Protein AF-A0AAV0ASD0-F1 (afdb_monomer)

Radius of gyration: 14.42 Å; Cα contacts (8 Å, |Δi|>4): 72; chains: 1; bounding box: 35×22×39 Å

Organism: Phakopsora pachyrhizi (NCBI:txid170000)

Secondary structure (DSSP, 8-state):
---SS--HHHHHHHHHHHHHHHHH-S-HHHHHHHHHHHHHS----SSHHHHHHHHHHHHHHHHHHTTPPPP-GGGHHIIIII--TTSTT-

Solvent-accessible surface area (backbone atoms only — not comparable to full-atom values): 5292 Å² total; per-residue (Å²): 136,70,48,73,76,52,52,71,68,57,33,51,53,49,50,53,54,60,71,46,42,34,84,69,40,88,52,63,71,60,14,53,51,49,47,52,47,41,71,78,54,62,82,39,53,76,24,28,68,47,32,54,45,43,55,41,52,56,52,32,52,51,22,55,77,70,76,42,79,69,74,68,59,91,44,48,56,32,79,76,73,73,42,54,97,84,50,85,72,113

Nearest PDB structures (foldseek):
  3mbg-assembly1_A  TM=9.909E-01  e=5.908E-09  Homo sapiens
  3tk0-assembly1_A-2  TM=9.951E-01  e=1.207E-08  Homo sapiens
  3u2l-assembly1_A-2  TM=9.944E-01  e=1.281E-08  Homo sapiens
  4ldk-assembly1_A-2  TM=9.900E-01  e=1.532E-08  Homo sapiens
  3w4y-assembly2_B  TM=9.909E-01  e=1.726E-08  Saccharomyces cerevisiae S288C

pLDDT: mean 97.88, std 1.46, range [87.25, 98.81]

Foldseek 3Di:
DWAQADDPVSLVVVQVVQCCCLVVPPPVVVSVVSNVVCVVPPADSRGPLSRLLSVLVVVQVVCVVVVHDRDDSVCSCCVPPNPDPVVPVD

InterPro domains:
  IPR017905 ERV/ALR sulfhydryl oxidase domain [PF04777] (1-81)
  IPR017905 ERV/ALR sulfhydryl oxidase domain [PS51324] (1-80)
  IPR036774 ERV/ALR sulfhydryl oxidase domain superfamily [G3DSA:1.20.120.310] (1-90)
  IPR036774 ERV/ALR sulfhydryl oxidase domain superfamily [SSF69000] (2-89)
  IPR039799 Sulfhydryl oxidase ALR/ERV [PTHR12645] (1-90)

Sequence (90 aa):
YYLKKPTEQQKSSNVDLIGSLPALYPCKICANDLEDQIKESPPRVLTREHLEQWFCEIHNQINRKLGKEEFDCKFVAKRWRDGWDDGSCD

Mean predicted aligned error: 2.19 Å

Structure (mmCIF, N/CA/C/O backbone):
data_AF-A0AAV0ASD0-F1
#
_entry.id   AF-A0AAV0ASD0-F1
#
loop_
_atom_site.group_PDB
_atom_site.id
_atom_site.type_symbol
_atom_site.label_atom_id
_atom_site.label_alt_id
_atom_site.label_comp_id
_atom_site.label_asym_id
_atom_site.label_entity_id
_atom_site.label_seq_id
_atom_site.pdbx_PDB_ins_code
_atom_site.Cartn_x
_atom_site.Cartn_y
_atom_site.Cartn_z
_atom_site.occupancy
_atom_site.B_iso_or_equiv
_atom_site.auth_seq_id
_atom_site.auth_comp_id
_atom_site.auth_asym_id
_atom_site.auth_atom_id
_atom_site.pdbx_PDB_model_num
ATOM 1 N N . TYR A 1 1 ? 4.442 5.798 -7.725 1.00 92.44 1 TYR A N 1
ATOM 2 C CA . TYR A 1 1 ? 5.748 5.354 -8.258 1.00 92.44 1 TYR A CA 1
ATOM 3 C C . TYR A 1 1 ? 6.781 5.236 -7.134 1.00 92.44 1 TYR A C 1
ATOM 5 O O . TYR A 1 1 ? 7.621 6.114 -6.982 1.00 92.44 1 TYR A O 1
ATOM 13 N N . TYR A 1 2 ? 6.715 4.181 -6.314 1.00 96.44 2 TYR A N 1
ATOM 14 C CA . TYR A 1 2 ? 7.726 3.938 -5.270 1.00 96.44 2 TYR A CA 1
ATOM 15 C C . TYR A 1 2 ? 9.056 3.455 -5.884 1.00 96.44 2 TYR A C 1
ATOM 17 O O . TYR A 1 2 ? 9.080 3.053 -7.046 1.00 96.44 2 TYR A O 1
ATOM 25 N N . LEU A 1 3 ? 10.174 3.503 -5.151 1.00 96.62 3 LEU A N 1
ATOM 26 C CA . LEU A 1 3 ? 11.487 3.125 -5.696 1.00 96.62 3 LEU A CA 1
ATOM 27 C C . LEU A 1 3 ? 11.760 1.620 -5.570 1.00 96.62 3 LEU A C 1
ATOM 29 O O . LEU A 1 3 ? 11.399 0.986 -4.584 1.00 96.62 3 LEU A O 1
ATOM 33 N N . LYS A 1 4 ? 12.479 1.047 -6.546 1.00 97.06 4 LYS A N 1
ATOM 34 C CA . LYS A 1 4 ? 12.958 -0.351 -6.483 1.00 97.06 4 LYS A CA 1
ATOM 35 C C . LYS A 1 4 ? 13.922 -0.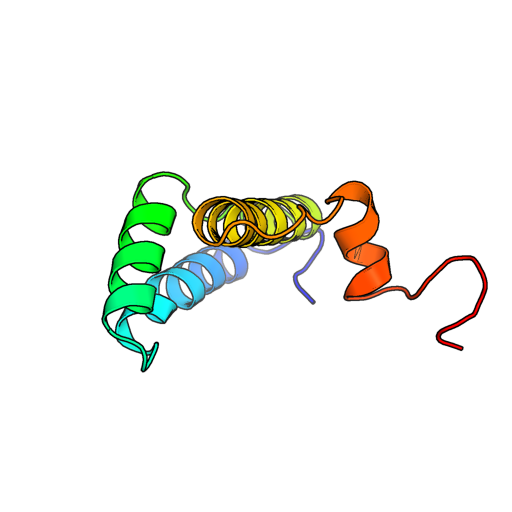590 -5.314 1.00 97.06 4 LYS A C 1
ATOM 37 O O . LYS A 1 4 ? 13.954 -1.679 -4.757 1.00 97.06 4 LYS A O 1
ATOM 42 N N . LYS A 1 5 ? 14.723 0.425 -4.971 1.00 98.00 5 LYS A N 1
ATOM 43 C CA . LYS A 1 5 ? 15.708 0.411 -3.880 1.00 98.00 5 LYS A CA 1
ATOM 44 C C . LYS A 1 5 ? 15.527 1.673 -3.025 1.00 98.00 5 LYS A C 1
ATOM 46 O O . LYS A 1 5 ? 16.232 2.653 -3.258 1.00 98.00 5 LYS A O 1
ATOM 51 N N . PRO A 1 6 ? 14.534 1.700 -2.125 1.00 98.00 6 PRO A N 1
ATOM 52 C CA . PRO A 1 6 ? 14.274 2.866 -1.293 1.00 98.00 6 PRO A CA 1
ATOM 53 C C . PRO A 1 6 ? 15.319 3.007 -0.180 1.00 98.00 6 PRO A C 1
ATOM 55 O O . PRO A 1 6 ? 15.837 2.012 0.331 1.00 98.00 6 PRO A O 1
ATOM 58 N N . THR A 1 7 ? 15.602 4.244 0.222 1.00 98.50 7 THR A N 1
ATOM 59 C CA . THR A 1 7 ? 16.388 4.541 1.429 1.00 98.50 7 THR A CA 1
ATOM 60 C C . THR A 1 7 ? 15.572 4.253 2.690 1.00 98.50 7 THR A C 1
ATOM 62 O O . THR A 1 7 ? 14.343 4.216 2.642 1.00 98.50 7 THR A O 1
ATOM 65 N N . GLU A 1 8 ? 16.227 4.108 3.845 1.00 98.44 8 GLU A N 1
ATOM 66 C CA . GLU A 1 8 ? 15.519 3.925 5.126 1.00 98.44 8 GLU A CA 1
ATOM 67 C C . GLU A 1 8 ? 14.542 5.071 5.423 1.00 98.44 8 GLU A C 1
ATOM 69 O O . GLU A 1 8 ? 13.420 4.830 5.865 1.00 98.44 8 GLU A O 1
ATOM 74 N N . GLN A 1 9 ? 14.907 6.310 5.078 1.00 98.50 9 GLN A N 1
ATOM 75 C CA . GLN A 1 9 ? 14.003 7.452 5.213 1.00 98.50 9 GLN A CA 1
ATOM 76 C C . GLN A 1 9 ? 12.755 7.294 4.335 1.00 98.50 9 GLN A C 1
ATOM 78 O O . GLN A 1 9 ? 11.644 7.509 4.804 1.00 98.50 9 GLN A O 1
ATOM 83 N N . GLN A 1 10 ? 12.906 6.862 3.080 1.00 98.44 10 GLN A N 1
ATOM 84 C CA . GLN A 1 10 ? 11.765 6.636 2.187 1.00 98.44 10 GLN A CA 1
ATOM 85 C C . GLN A 1 10 ? 10.872 5.485 2.654 1.00 98.44 10 GLN A C 1
ATOM 87 O O . GLN A 1 10 ? 9.661 5.541 2.441 1.00 98.44 10 GLN A O 1
ATOM 92 N N . LYS A 1 11 ? 11.445 4.443 3.267 1.00 98.75 11 LYS A N 1
ATOM 93 C CA . LYS A 1 11 ? 10.682 3.359 3.898 1.00 98.75 11 LYS A CA 1
ATOM 94 C C . LYS A 1 11 ? 9.854 3.903 5.057 1.00 98.75 11 LYS A C 1
ATOM 96 O O . LYS A 1 11 ? 8.636 3.763 5.020 1.00 98.75 11 LYS A O 1
ATOM 101 N N . SER A 1 12 ? 10.495 4.595 6.004 1.00 98.56 12 SER A N 1
ATOM 102 C CA . SER A 1 12 ? 9.820 5.207 7.159 1.00 98.56 12 SER A CA 1
ATOM 103 C C . SER A 1 12 ? 8.694 6.136 6.717 1.00 98.56 12 SER A C 1
ATOM 105 O O . SER A 1 12 ? 7.553 5.947 7.114 1.00 98.56 12 SER A O 1
ATOM 107 N N . SER A 1 13 ? 8.973 7.067 5.800 1.00 98.56 13 SER A N 1
ATOM 108 C CA . SER A 1 13 ? 7.962 8.015 5.330 1.00 98.56 13 SER A CA 1
ATOM 109 C C . SER A 1 13 ? 6.782 7.345 4.623 1.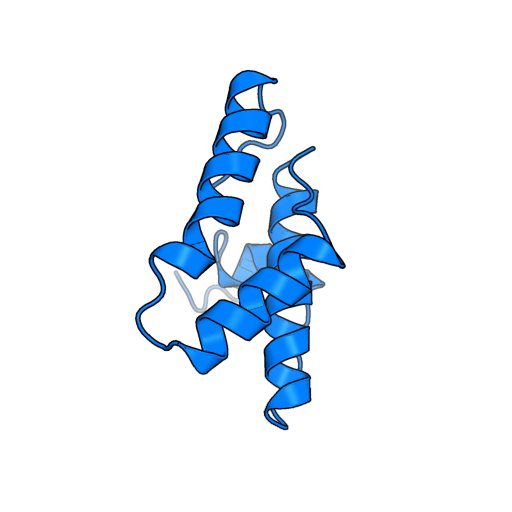00 98.56 13 SER A C 1
ATOM 111 O O . SER A 1 13 ? 5.679 7.876 4.670 1.00 98.56 13 SER A O 1
ATOM 113 N N . ASN A 1 14 ? 6.976 6.194 3.964 1.00 98.31 14 ASN A N 1
ATOM 114 C CA . ASN A 1 14 ? 5.854 5.459 3.367 1.00 98.31 14 ASN A CA 1
ATOM 115 C C . ASN A 1 14 ? 5.015 4.740 4.423 1.00 98.31 14 ASN A C 1
ATOM 117 O O . ASN A 1 14 ? 3.795 4.718 4.290 1.00 98.31 14 ASN A O 1
ATOM 121 N N . VAL A 1 15 ? 5.640 4.195 5.470 1.00 98.50 15 VAL A N 1
ATOM 122 C CA . VAL A 1 15 ? 4.908 3.638 6.616 1.00 98.50 15 VAL A CA 1
ATOM 123 C C . VAL A 1 15 ? 4.066 4.729 7.277 1.00 98.50 15 VAL A C 1
ATOM 125 O O . VAL A 1 15 ? 2.868 4.529 7.460 1.00 98.50 15 VAL A O 1
ATOM 128 N N . ASP A 1 16 ? 4.652 5.901 7.535 1.00 98.50 16 ASP A N 1
ATOM 129 C CA . ASP A 1 16 ? 3.960 7.033 8.165 1.00 98.50 16 ASP A CA 1
ATOM 130 C C . ASP A 1 16 ? 2.808 7.556 7.298 1.00 98.50 16 ASP A C 1
ATOM 132 O O . ASP A 1 16 ? 1.698 7.778 7.786 1.00 98.50 16 ASP A O 1
ATOM 136 N N . LEU A 1 17 ? 3.048 7.714 5.991 1.00 98.31 17 LEU A N 1
ATOM 137 C CA . LEU A 1 17 ? 2.030 8.148 5.038 1.00 98.31 17 LEU A CA 1
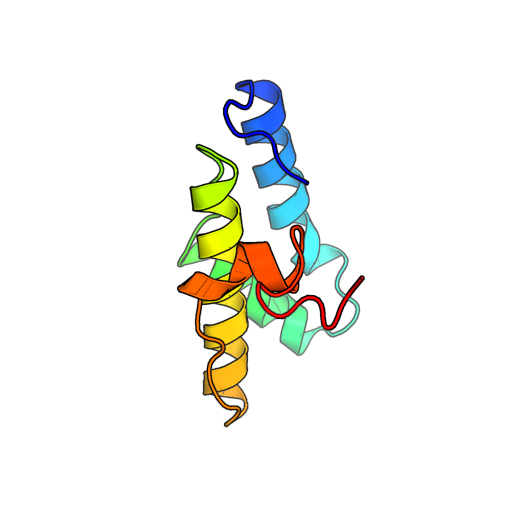ATOM 138 C C . LEU A 1 17 ? 0.838 7.186 5.022 1.00 98.31 17 LEU A C 1
ATOM 140 O O . LEU A 1 17 ? -0.300 7.631 5.140 1.00 98.31 17 LEU A O 1
ATOM 144 N N . ILE A 1 18 ? 1.095 5.882 4.887 1.00 98.44 18 ILE A N 1
ATOM 145 C CA . ILE A 1 18 ? 0.047 4.855 4.814 1.00 98.44 18 ILE A CA 1
ATOM 146 C C . ILE A 1 18 ? -0.694 4.749 6.148 1.00 98.44 18 ILE A C 1
ATOM 148 O O . ILE A 1 18 ? -1.923 4.734 6.160 1.00 98.44 18 ILE A O 1
ATOM 152 N N . GLY A 1 19 ? 0.035 4.744 7.267 1.00 98.31 19 GLY A N 1
ATOM 153 C CA . GLY A 1 19 ? -0.538 4.709 8.612 1.00 98.31 19 GLY A CA 1
ATOM 154 C C . GLY A 1 19 ? -1.388 5.937 8.950 1.00 98.31 19 GLY A C 1
ATOM 155 O O . GLY A 1 19 ? -2.288 5.846 9.777 1.00 98.31 19 GLY A O 1
ATOM 156 N N . SER A 1 20 ? -1.161 7.067 8.275 1.00 98.56 20 SER A N 1
ATOM 157 C CA . SER A 1 20 ? -1.965 8.284 8.440 1.00 98.56 20 SER A CA 1
ATOM 158 C C . SER A 1 20 ? -3.266 8.273 7.628 1.00 98.56 20 SER A C 1
ATOM 160 O O . SER A 1 20 ? -4.158 9.077 7.903 1.00 98.56 20 SER A O 1
ATOM 162 N N . LEU A 1 21 ? -3.407 7.385 6.634 1.00 98.12 21 LEU A N 1
ATOM 163 C CA . LEU A 1 21 ? -4.574 7.372 5.745 1.00 98.12 21 LEU A CA 1
ATOM 164 C C . LEU A 1 21 ? -5.907 7.181 6.485 1.00 98.12 21 LEU A C 1
ATOM 166 O O . LEU A 1 21 ? -6.818 7.955 6.190 1.00 98.12 21 LEU A O 1
ATOM 170 N N . PRO A 1 22 ? -6.057 6.247 7.450 1.00 98.25 22 PRO A N 1
ATOM 171 C CA . PRO A 1 22 ? -7.311 6.091 8.189 1.00 98.25 22 PRO A CA 1
ATOM 172 C C . PRO A 1 22 ? -7.795 7.385 8.851 1.00 98.25 22 PRO A C 1
ATOM 174 O O . PRO A 1 22 ? -8.972 7.719 8.761 1.00 98.25 22 PRO A O 1
ATOM 177 N N . ALA A 1 23 ? -6.888 8.169 9.442 1.00 98.06 23 ALA A N 1
ATOM 178 C CA . ALA A 1 23 ? -7.237 9.421 10.114 1.00 98.06 23 ALA A CA 1
ATOM 179 C C . ALA A 1 23 ? -7.757 10.507 9.152 1.00 98.06 23 ALA A C 1
ATOM 181 O O . ALA A 1 23 ? -8.459 11.425 9.573 1.00 98.06 23 ALA A O 1
ATOM 182 N N . LEU A 1 24 ? -7.405 10.411 7.867 1.00 97.88 24 LEU A N 1
ATOM 183 C CA . LEU A 1 24 ? -7.759 11.382 6.830 1.00 97.88 24 LEU A CA 1
ATOM 184 C C . LEU A 1 24 ? -8.879 10.884 5.906 1.00 97.88 24 LEU A C 1
ATOM 186 O O . LEU A 1 24 ? -9.371 11.646 5.072 1.00 97.88 24 LEU A O 1
ATOM 190 N N . TYR A 1 25 ? -9.281 9.617 6.024 1.00 97.56 25 TYR A N 1
ATOM 191 C CA . TYR A 1 25 ? -10.250 9.021 5.120 1.00 97.56 25 TYR A CA 1
ATOM 192 C C . TYR A 1 25 ? -11.686 9.403 5.531 1.00 97.56 25 TYR A C 1
ATOM 194 O O . TYR A 1 25 ? -12.136 9.041 6.618 1.00 97.56 25 TYR A O 1
ATOM 202 N N . PRO A 1 26 ? -12.452 10.119 4.683 1.00 98.06 26 PRO A N 1
ATOM 203 C CA . PRO A 1 26 ? -13.710 10.755 5.097 1.00 98.06 26 PRO A CA 1
ATOM 204 C C . PRO A 1 26 ? -14.843 9.761 5.403 1.00 98.06 26 PRO A C 1
ATOM 206 O O . PRO A 1 26 ? -15.792 10.091 6.114 1.00 98.06 26 PRO A O 1
ATOM 209 N N . CYS A 1 27 ? -14.765 8.534 4.882 1.00 98.38 27 CYS A N 1
ATOM 210 C CA . CYS A 1 27 ? -15.707 7.469 5.210 1.00 98.38 27 CYS A CA 1
ATOM 211 C C . CYS A 1 27 ? -15.301 6.798 6.530 1.00 98.38 27 CYS A C 1
ATOM 213 O O . CYS A 1 27 ? -14.418 5.946 6.529 1.00 98.38 27 CYS A O 1
ATOM 215 N N . LYS A 1 28 ? -15.985 7.109 7.639 1.00 98.00 28 LYS A N 1
ATOM 216 C CA . LYS A 1 28 ? -15.646 6.579 8.976 1.00 98.00 28 LYS A 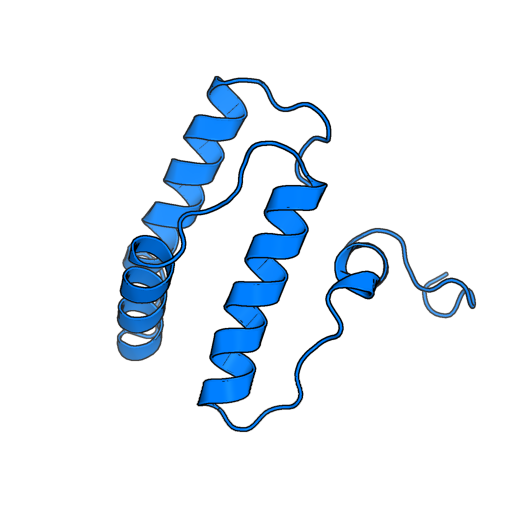CA 1
ATOM 217 C C . LYS A 1 28 ? -15.590 5.047 9.051 1.00 98.00 28 LYS A C 1
ATOM 219 O O . LYS A 1 28 ? -14.653 4.499 9.615 1.00 98.00 28 LYS A O 1
ATOM 224 N N . ILE A 1 29 ? -16.579 4.349 8.488 1.00 98.00 29 ILE A N 1
ATOM 225 C CA . ILE A 1 29 ? -16.594 2.875 8.509 1.00 98.00 29 ILE A CA 1
ATOM 226 C C . ILE A 1 29 ? -15.438 2.291 7.689 1.00 98.00 29 ILE A C 1
ATOM 228 O O . ILE A 1 29 ? -14.778 1.361 8.135 1.00 98.00 29 ILE A O 1
ATOM 232 N N . CYS A 1 30 ? -15.152 2.883 6.530 1.00 98.25 30 CYS A N 1
ATOM 233 C CA . CYS A 1 30 ? -14.049 2.468 5.675 1.00 98.25 30 CYS A CA 1
ATOM 234 C C . CYS A 1 30 ? -12.684 2.772 6.318 1.00 98.25 30 CYS A C 1
ATOM 236 O O . CYS A 1 30 ? -11.753 1.990 6.183 1.00 98.25 30 CYS A O 1
ATOM 238 N N . ALA A 1 31 ? -12.570 3.909 7.009 1.00 98.50 31 ALA A N 1
ATOM 239 C CA . ALA A 1 31 ? -11.371 4.339 7.717 1.00 98.50 31 ALA A CA 1
ATOM 240 C C . ALA A 1 31 ? -11.014 3.373 8.847 1.00 98.50 31 ALA A C 1
ATOM 242 O O . ALA A 1 31 ? -9.883 2.908 8.909 1.00 98.50 31 ALA A O 1
ATOM 243 N N . ASN A 1 32 ? -11.995 3.031 9.689 1.00 98.38 32 ASN A N 1
ATOM 244 C CA . ASN A 1 32 ? -11.809 2.064 10.769 1.00 98.38 32 ASN A CA 1
ATOM 245 C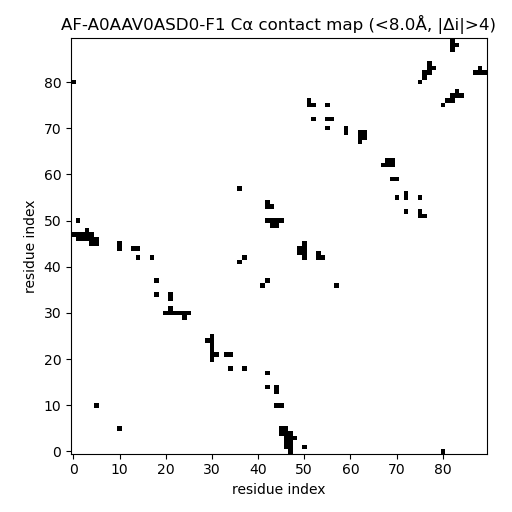 C . ASN A 1 32 ? -11.376 0.697 10.217 1.00 98.38 32 ASN A C 1
ATOM 247 O O . ASN A 1 32 ? -10.433 0.101 10.723 1.00 98.38 32 ASN A O 1
ATOM 251 N N . ASP A 1 33 ? -12.022 0.231 9.141 1.00 98.31 33 ASP A N 1
ATOM 252 C CA . ASP A 1 33 ? -11.655 -1.034 8.498 1.00 98.31 33 ASP A CA 1
ATOM 253 C C . ASP A 1 33 ? -10.224 -1.003 7.934 1.00 98.31 33 ASP A C 1
ATOM 255 O O . ASP A 1 33 ? -9.471 -1.959 8.109 1.00 98.31 33 ASP A O 1
ATOM 259 N N . LEU A 1 34 ? -9.818 0.107 7.306 1.00 98.25 34 LEU A N 1
ATOM 260 C CA . LEU A 1 34 ? -8.449 0.296 6.824 1.00 98.25 34 LEU A CA 1
ATOM 261 C C . LEU A 1 34 ? -7.436 0.319 7.978 1.00 98.25 34 LEU A C 1
ATOM 263 O O . LEU A 1 34 ? -6.354 -0.247 7.845 1.00 98.25 34 LEU A O 1
ATOM 267 N N . GLU A 1 35 ? -7.772 0.956 9.101 1.00 98.31 35 GLU A N 1
ATOM 268 C CA . GLU A 1 35 ? -6.921 0.983 10.293 1.00 98.31 35 GLU A CA 1
ATOM 269 C C . GLU A 1 35 ? -6.664 -0.431 10.829 1.00 98.31 35 GLU A C 1
ATOM 271 O O . GLU A 1 35 ? -5.517 -0.790 11.105 1.00 98.31 35 GLU A O 1
ATOM 276 N N . ASP A 1 36 ? -7.712 -1.248 10.926 1.00 98.19 36 ASP A N 1
ATOM 277 C CA . ASP A 1 36 ? -7.610 -2.633 11.386 1.00 98.19 36 ASP A CA 1
ATOM 278 C C . ASP A 1 36 ? -6.814 -3.499 10.400 1.00 98.19 36 ASP A C 1
ATOM 280 O O . ASP A 1 36 ? -5.919 -4.241 10.811 1.00 98.19 36 ASP A O 1
ATOM 284 N N . GLN A 1 37 ? -7.045 -3.338 9.092 1.00 97.75 37 GLN A N 1
ATOM 285 C CA . GLN A 1 37 ? -6.276 -4.045 8.064 1.00 97.75 37 GLN A CA 1
ATOM 286 C C . GLN A 1 37 ? -4.784 -3.687 8.080 1.00 97.75 37 GLN A C 1
ATOM 288 O O . GLN A 1 37 ? -3.946 -4.571 7.918 1.00 97.75 37 GLN A O 1
ATOM 293 N N . ILE A 1 38 ? -4.429 -2.414 8.296 1.00 98.12 38 ILE A N 1
ATOM 294 C CA . ILE A 1 38 ? -3.024 -1.982 8.401 1.00 98.12 38 ILE A CA 1
ATOM 295 C C . ILE A 1 38 ? -2.352 -2.592 9.639 1.00 98.12 38 ILE A C 1
ATOM 297 O O . ILE A 1 38 ? -1.173 -2.943 9.580 1.00 98.12 38 ILE A O 1
ATOM 301 N N . LYS A 1 39 ? -3.079 -2.740 10.755 1.00 97.56 39 LYS A N 1
ATOM 302 C CA . LYS A 1 39 ? -2.561 -3.398 11.968 1.00 97.56 39 LYS A CA 1
ATOM 303 C C . LYS A 1 39 ? -2.324 -4.892 11.747 1.00 97.56 39 LYS A C 1
ATOM 305 O O . LYS A 1 39 ? -1.302 -5.410 12.189 1.00 97.56 39 LYS A O 1
ATOM 310 N N . GLU A 1 40 ? -3.250 -5.574 11.076 1.00 97.69 40 GLU A N 1
ATOM 311 C CA . GLU A 1 40 ? -3.151 -7.010 10.785 1.00 97.69 40 GLU A CA 1
ATOM 312 C C . GLU A 1 40 ? -2.091 -7.313 9.714 1.00 97.69 40 GLU A C 1
ATOM 314 O O . GLU A 1 40 ? -1.319 -8.265 9.837 1.00 97.69 40 GLU A O 1
ATOM 319 N N . SER A 1 41 ? -2.020 -6.480 8.675 1.00 97.50 41 SER A N 1
ATOM 320 C CA . SER A 1 41 ? -1.080 -6.602 7.564 1.00 97.50 41 SER A CA 1
ATOM 321 C C . SER A 1 41 ? -0.347 -5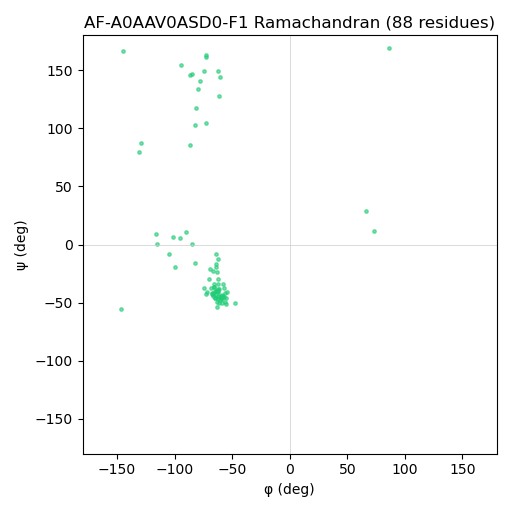.276 7.331 1.00 97.50 41 SER A C 1
ATOM 323 O O . SER A 1 41 ? -0.771 -4.468 6.501 1.00 97.50 41 SER A O 1
ATOM 325 N N . PRO A 1 42 ? 0.776 -5.032 8.030 1.00 98.06 42 PRO A N 1
ATOM 326 C CA . PRO A 1 42 ? 1.544 -3.801 7.870 1.00 98.06 42 PRO A CA 1
ATOM 327 C C . PRO A 1 42 ? 2.112 -3.613 6.450 1.00 98.06 42 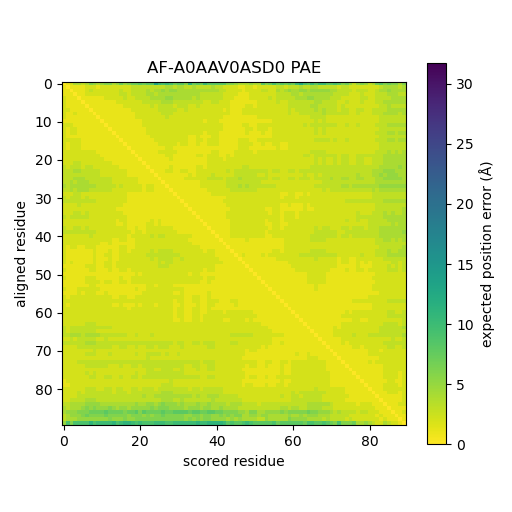PRO A C 1
ATOM 329 O O . PRO A 1 42 ? 2.468 -4.597 5.789 1.00 98.06 42 PRO A O 1
ATOM 332 N N . PRO A 1 43 ? 2.272 -2.360 5.976 1.00 98.31 43 PRO A N 1
ATOM 333 C CA . PRO A 1 43 ? 2.755 -2.075 4.629 1.00 98.31 43 PRO A CA 1
ATOM 334 C C . PRO A 1 43 ? 4.168 -2.603 4.371 1.00 98.31 43 PRO A C 1
ATOM 336 O O . PRO A 1 43 ? 5.125 -2.303 5.089 1.00 98.31 43 PRO A O 1
ATOM 339 N N . ARG A 1 44 ? 4.323 -3.358 3.276 1.00 98.56 44 ARG A N 1
ATOM 340 C CA . ARG A 1 44 ? 5.606 -3.958 2.872 1.00 98.56 44 ARG A CA 1
ATOM 341 C C . ARG A 1 44 ? 6.441 -2.990 2.032 1.00 98.56 44 ARG A C 1
ATOM 343 O O . ARG A 1 44 ? 6.429 -3.034 0.808 1.00 98.56 44 ARG A O 1
ATOM 350 N N . VAL A 1 45 ? 7.214 -2.133 2.694 1.00 98.44 45 VAL A N 1
ATOM 351 C CA . VAL A 1 45 ? 7.968 -1.031 2.056 1.00 98.44 45 VAL A CA 1
ATOM 352 C C . VAL A 1 45 ? 9.393 -1.387 1.601 1.00 98.44 45 VAL A C 1
ATOM 354 O O . VAL A 1 45 ? 10.168 -0.505 1.252 1.00 98.44 45 VAL A O 1
ATOM 357 N N . LEU A 1 46 ? 9.796 -2.663 1.593 1.00 98.06 46 LEU A N 1
ATOM 358 C CA . LEU A 1 46 ? 11.188 -3.032 1.277 1.00 98.06 46 LEU A CA 1
ATOM 359 C C . LEU A 1 46 ? 11.608 -2.656 -0.150 1.00 98.06 46 LEU A C 1
ATOM 361 O O . LEU A 1 46 ? 12.730 -2.199 -0.362 1.00 98.06 46 LEU A O 1
ATOM 365 N N . THR A 1 47 ? 10.711 -2.849 -1.115 1.00 98.44 47 THR A N 1
ATOM 366 C CA . THR A 1 47 ? 10.889 -2.449 -2.513 1.00 98.44 47 THR A CA 1
ATOM 367 C C . THR A 1 47 ? 9.547 -2.012 -3.088 1.00 98.44 47 THR A C 1
ATOM 369 O O . THR A 1 47 ? 8.489 -2.296 -2.522 1.00 98.44 47 THR A O 1
ATOM 372 N N . ARG A 1 48 ? 9.583 -1.368 -4.254 1.00 98.12 48 ARG A N 1
ATOM 373 C CA . ARG A 1 48 ? 8.400 -1.093 -5.074 1.00 98.12 48 ARG A CA 1
ATOM 374 C C . ARG A 1 48 ? 7.498 -2.307 -5.254 1.00 98.12 48 ARG A C 1
ATOM 376 O O . ARG A 1 48 ? 6.309 -2.196 -5.004 1.00 98.12 48 ARG A O 1
ATOM 383 N N . GLU A 1 49 ? 8.054 -3.442 -5.656 1.00 98.31 49 GLU A N 1
ATOM 384 C CA . GLU A 1 49 ? 7.282 -4.645 -5.965 1.00 98.31 49 GLU A CA 1
ATOM 385 C C . GLU A 1 49 ? 6.563 -5.187 -4.717 1.00 98.31 49 GLU A C 1
ATOM 387 O O . GLU A 1 49 ? 5.389 -5.539 -4.795 1.00 98.31 49 GLU A O 1
ATOM 392 N N . HIS A 1 50 ? 7.217 -5.175 -3.549 1.00 98.44 50 HIS A N 1
ATOM 393 C CA . HIS A 1 50 ? 6.581 -5.573 -2.287 1.00 98.44 50 HIS A CA 1
ATOM 394 C C . HIS A 1 50 ? 5.419 -4.649 -1.903 1.00 98.44 50 HIS A C 1
ATOM 396 O O . HIS A 1 50 ? 4.377 -5.126 -1.443 1.00 98.44 50 HIS A O 1
ATOM 402 N N . LEU A 1 51 ? 5.591 -3.341 -2.112 1.00 98.62 51 LEU A N 1
ATOM 403 C CA . LEU A 1 51 ? 4.579 -2.350 -1.768 1.00 98.62 51 LEU A CA 1
ATOM 404 C C . LEU A 1 51 ? 3.392 -2.398 -2.738 1.00 98.62 51 LEU A C 1
ATOM 406 O O . LEU A 1 51 ? 2.245 -2.367 -2.302 1.00 98.62 51 LEU A O 1
ATOM 410 N N . GLU A 1 52 ? 3.657 -2.528 -4.041 1.00 98.62 52 GLU A N 1
ATOM 411 C CA . GLU A 1 52 ? 2.633 -2.709 -5.080 1.00 98.62 52 GLU A CA 1
ATOM 412 C C . GLU A 1 52 ? 1.786 -3.962 -4.803 1.00 98.62 52 GLU A C 1
ATOM 414 O O . GLU A 1 52 ? 0.558 -3.896 -4.861 1.00 98.62 52 GLU A O 1
ATOM 419 N N . GLN A 1 53 ? 2.420 -5.080 -4.428 1.00 98.62 53 GLN A N 1
ATOM 420 C CA . GLN A 1 53 ? 1.702 -6.303 -4.056 1.00 98.62 53 GLN A CA 1
ATOM 421 C 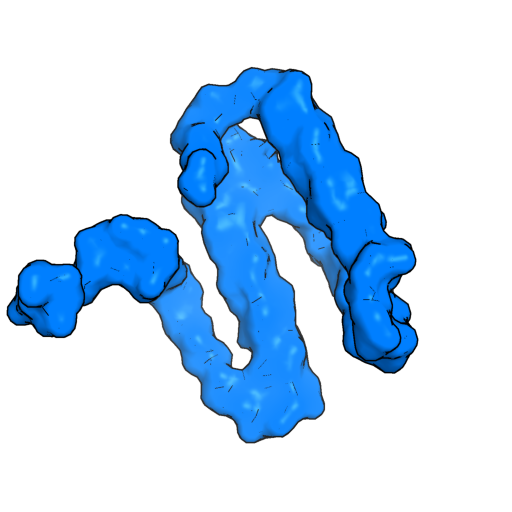C . GLN A 1 53 ? 0.861 -6.124 -2.791 1.00 98.62 53 GLN A C 1
ATOM 423 O O . GLN A 1 53 ? -0.308 -6.491 -2.781 1.00 98.62 53 GLN A O 1
ATOM 428 N N . TRP A 1 54 ? 1.418 -5.514 -1.739 1.00 98.69 54 TRP A N 1
ATOM 429 C CA . TRP A 1 54 ? 0.668 -5.244 -0.506 1.00 98.69 54 TRP A CA 1
ATOM 430 C C . TRP A 1 54 ? -0.590 -4.398 -0.758 1.00 98.69 54 TRP A C 1
ATOM 432 O O . TRP A 1 54 ? -1.674 -4.753 -0.300 1.00 98.69 54 TRP A O 1
ATOM 442 N N . PHE A 1 55 ? -0.479 -3.328 -1.551 1.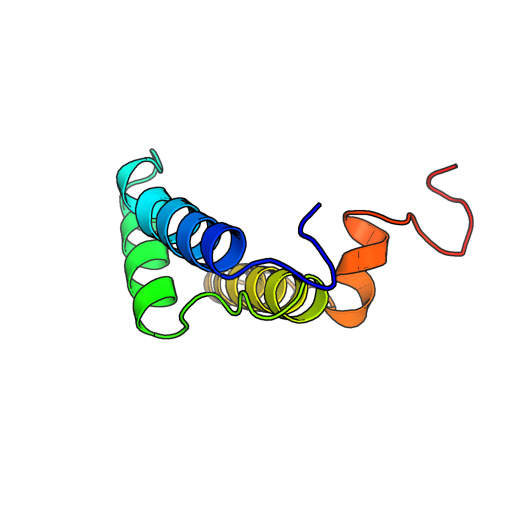00 98.62 55 PHE A N 1
ATOM 443 C CA . PHE A 1 55 ? -1.642 -2.516 -1.918 1.00 98.62 55 PHE A CA 1
ATOM 444 C C . PHE A 1 55 ? -2.683 -3.304 -2.716 1.00 98.62 55 PHE A C 1
ATOM 446 O O . PHE A 1 55 ? -3.880 -3.092 -2.531 1.00 98.62 55 PHE A O 1
ATOM 453 N N . CYS A 1 56 ? -2.253 -4.193 -3.612 1.00 98.81 56 CYS A N 1
ATOM 454 C CA . CYS A 1 56 ? -3.179 -5.040 -4.355 1.00 98.81 56 CYS A CA 1
ATOM 455 C C . CYS A 1 56 ? -3.934 -6.007 -3.431 1.00 98.81 56 CYS A C 1
ATOM 457 O O . CYS A 1 56 ? -5.156 -6.115 -3.511 1.00 98.81 56 CYS A O 1
ATOM 459 N N . GLU A 1 57 ? -3.222 -6.663 -2.514 1.00 98.56 57 GLU A N 1
ATOM 460 C CA . GLU A 1 57 ? -3.799 -7.611 -1.559 1.00 98.56 57 GLU A CA 1
ATOM 461 C C . GLU A 1 57 ? -4.820 -6.940 -0.627 1.00 98.56 57 GLU A C 1
ATOM 463 O O . GLU A 1 57 ? -5.927 -7.458 -0.479 1.00 98.56 57 GLU A O 1
ATOM 468 N N . ILE A 1 58 ? -4.495 -5.773 -0.057 1.00 98.31 58 ILE A N 1
ATOM 469 C CA . ILE A 1 58 ? -5.418 -4.958 0.759 1.00 98.31 58 ILE A CA 1
ATOM 470 C C . ILE A 1 58 ? -6.655 -4.547 -0.052 1.00 98.31 58 ILE A C 1
ATOM 472 O O . ILE A 1 58 ? -7.787 -4.710 0.406 1.00 98.31 58 ILE A O 1
ATOM 476 N N . HIS A 1 59 ? -6.483 -4.084 -1.296 1.00 98.62 59 HIS A N 1
ATOM 477 C CA . HIS A 1 59 ? -7.631 -3.775 -2.155 1.00 98.62 59 HIS A CA 1
ATOM 478 C C . HIS A 1 59 ? -8.502 -5.010 -2.422 1.00 98.62 59 HIS A C 1
ATOM 480 O O . HIS A 1 59 ? -9.729 -4.909 -2.406 1.00 98.62 59 HIS A O 1
ATOM 486 N N . ASN A 1 60 ? -7.902 -6.189 -2.604 1.00 98.75 60 ASN A N 1
ATOM 487 C CA . ASN A 1 60 ? -8.656 -7.428 -2.779 1.00 98.75 60 ASN A CA 1
ATOM 488 C C . ASN A 1 60 ? -9.366 -7.893 -1.505 1.00 98.75 60 ASN A C 1
ATOM 490 O O . ASN A 1 60 ? -10.442 -8.480 -1.604 1.00 98.75 60 ASN A O 1
ATOM 494 N N . GLN A 1 61 ? -8.843 -7.590 -0.312 1.00 98.06 61 GLN A N 1
ATOM 495 C CA . GLN A 1 61 ? -9.589 -7.807 0.933 1.00 98.06 61 GLN A CA 1
ATOM 496 C C . GLN A 1 61 ? -10.902 -7.016 0.927 1.00 98.06 61 GLN A C 1
ATOM 498 O O . GLN A 1 61 ? -11.953 -7.572 1.253 1.00 98.06 61 GLN A O 1
ATOM 503 N N . ILE A 1 62 ? -10.869 -5.755 0.487 1.00 98.12 62 ILE A N 1
ATOM 504 C CA . ILE A 1 62 ? -12.076 -4.934 0.324 1.00 98.12 62 ILE A CA 1
ATOM 505 C C . ILE A 1 62 ? -12.989 -5.495 -0.771 1.00 98.12 62 ILE A C 1
ATOM 507 O O . ILE A 1 62 ? -14.197 -5.587 -0.557 1.00 98.12 62 ILE A O 1
ATOM 511 N N . ASN A 1 63 ? -12.440 -5.927 -1.913 1.00 98.69 63 ASN A N 1
ATOM 512 C CA . ASN A 1 63 ? -13.238 -6.552 -2.971 1.00 98.69 63 ASN A CA 1
ATOM 513 C C . ASN A 1 63 ? -14.010 -7.765 -2.443 1.00 98.69 63 ASN A C 1
ATOM 515 O O . ASN A 1 63 ? -15.231 -7.808 -2.589 1.00 98.69 63 ASN A O 1
ATOM 519 N N . ARG A 1 64 ? -13.340 -8.684 -1.736 1.00 98.44 64 ARG A N 1
ATOM 520 C CA . ARG A 1 64 ? -13.989 -9.847 -1.113 1.00 98.44 64 ARG A CA 1
ATOM 521 C C . ARG A 1 64 ? -15.079 -9.440 -0.122 1.00 98.44 64 ARG A C 1
ATOM 523 O O . ARG A 1 64 ? -16.187 -9.965 -0.202 1.00 98.44 64 ARG A O 1
ATOM 530 N N . LYS A 1 65 ? -14.803 -8.479 0.770 1.00 97.38 65 LYS A N 1
ATOM 531 C CA . LYS A 1 65 ? -15.788 -7.961 1.745 1.00 97.38 65 LYS A CA 1
ATOM 532 C C . LYS A 1 65 ? -17.043 -7.400 1.069 1.00 97.38 65 LYS A C 1
ATOM 534 O O . LYS A 1 65 ? -18.135 -7.516 1.615 1.00 97.38 65 LYS A O 1
ATOM 539 N N . LEU A 1 66 ? -16.890 -6.808 -0.114 1.00 98.19 66 LEU A N 1
ATOM 540 C CA . LEU A 1 66 ? -17.976 -6.200 -0.883 1.00 98.19 66 LEU A CA 1
ATOM 541 C C . LEU A 1 66 ? -18.581 -7.126 -1.954 1.00 98.19 66 LEU A C 1
ATOM 543 O O . LEU A 1 66 ? -19.409 -6.664 -2.739 1.00 98.19 66 LEU A O 1
ATOM 547 N N . GLY A 1 67 ? -18.170 -8.397 -2.024 1.00 98.44 67 GLY A N 1
ATOM 548 C CA . GLY A 1 67 ? -18.653 -9.346 -3.034 1.00 98.44 67 GLY A CA 1
ATOM 549 C C . GLY A 1 67 ? -18.238 -8.996 -4.469 1.00 98.44 67 GLY A C 1
ATOM 550 O O . GLY A 1 67 ? -18.967 -9.295 -5.412 1.00 98.44 67 GLY A O 1
ATOM 551 N N . LYS A 1 68 ? -17.101 -8.317 -4.640 1.00 98.75 68 LYS A N 1
ATOM 552 C CA . LYS A 1 68 ? -16.508 -7.980 -5.940 1.00 98.75 68 LYS A CA 1
ATOM 553 C C . LYS A 1 68 ? -15.472 -9.022 -6.345 1.00 98.75 68 LYS A C 1
ATOM 555 O O . LYS A 1 68 ? -14.861 -9.661 -5.490 1.00 98.75 68 LYS A O 1
ATOM 560 N N . GLU A 1 69 ? -15.248 -9.143 -7.649 1.00 98.56 69 GLU A N 1
ATOM 561 C CA . GLU A 1 69 ? -14.158 -9.955 -8.187 1.00 98.56 69 GLU A CA 1
ATOM 562 C C . GLU A 1 69 ? -12.799 -9.444 -7.700 1.00 98.56 69 GLU A C 1
ATOM 564 O O . GLU A 1 69 ? -12.576 -8.239 -7.540 1.00 98.56 69 GLU A O 1
ATOM 569 N N . GLU A 1 70 ? -11.881 -10.375 -7.464 1.00 98.69 70 GLU A N 1
ATOM 570 C CA . GLU A 1 70 ? -10.508 -10.040 -7.114 1.00 98.69 70 GLU A CA 1
ATOM 571 C C . GLU A 1 70 ? -9.721 -9.626 -8.355 1.00 98.69 70 GLU A C 1
ATOM 573 O O . GLU A 1 70 ? -9.837 -10.217 -9.428 1.00 98.69 70 GLU A O 1
ATOM 578 N N . PHE A 1 71 ? -8.870 -8.620 -8.194 1.00 98.75 71 PHE A N 1
ATOM 579 C CA . PHE A 1 71 ? -7.911 -8.238 -9.214 1.00 98.75 71 PHE A CA 1
ATOM 580 C C . PHE A 1 71 ? -6.701 -9.178 -9.170 1.00 98.75 71 PHE A C 1
ATOM 582 O O . PHE A 1 71 ? -6.133 -9.414 -8.104 1.00 98.75 71 PHE A O 1
ATOM 589 N N . ASP A 1 72 ? -6.247 -9.677 -10.318 1.00 98.56 72 ASP A N 1
ATOM 590 C CA . ASP A 1 72 ? -5.039 -10.501 -10.370 1.00 98.56 72 ASP A CA 1
ATOM 591 C C . ASP A 1 72 ? -3.784 -9.637 -10.160 1.00 98.56 72 ASP A C 1
ATOM 593 O O . ASP A 1 72 ? -3.325 -8.913 -11.052 1.00 98.56 72 ASP A O 1
ATOM 597 N N . CYS A 1 73 ? -3.207 -9.729 -8.961 1.00 98.56 73 CYS A N 1
ATOM 598 C CA . CYS A 1 73 ? -2.080 -8.903 -8.545 1.00 98.56 73 CYS A CA 1
ATOM 599 C C . CYS A 1 73 ? -0.809 -9.096 -9.381 1.00 98.56 73 CYS A C 1
ATOM 601 O O . CYS A 1 73 ? 0.083 -8.244 -9.324 1.00 98.56 73 CYS A O 1
ATOM 603 N N . LYS A 1 74 ? -0.716 -10.131 -10.232 1.00 98.00 74 LYS A N 1
ATOM 604 C CA . LYS A 1 74 ? 0.383 -10.240 -11.208 1.00 98.00 74 LYS A CA 1
ATOM 605 C C . LYS A 1 74 ? 0.369 -9.103 -12.239 1.00 98.00 74 LYS A C 1
ATOM 607 O O . LYS A 1 74 ? 1.393 -8.815 -12.853 1.00 98.00 74 LYS A O 1
ATOM 612 N N . PHE A 1 75 ? -0.771 -8.430 -12.408 1.00 98.25 75 PHE A N 1
ATOM 613 C CA . PHE A 1 75 ? -0.955 -7.333 -13.355 1.00 98.25 75 PHE A CA 1
ATOM 614 C C . PHE A 1 75 ? -0.905 -5.938 -12.720 1.00 98.25 75 PHE A C 1
ATOM 616 O O . PHE A 1 75 ? -1.142 -4.951 -13.414 1.00 98.25 75 PHE A O 1
ATOM 623 N N . VAL A 1 76 ? -0.568 -5.817 -11.428 1.00 98.25 76 VAL A N 1
ATOM 624 C CA . VAL A 1 76 ? -0.581 -4.525 -10.713 1.00 98.25 76 VAL A CA 1
ATOM 625 C C . VAL A 1 76 ? 0.302 -3.468 -11.392 1.00 98.25 76 VAL A C 1
ATOM 627 O O . VAL A 1 76 ? -0.120 -2.327 -11.565 1.00 98.25 76 VAL A O 1
ATOM 630 N N . ALA A 1 77 ? 1.491 -3.856 -11.858 1.00 98.00 77 ALA A N 1
ATOM 631 C CA . ALA A 1 77 ? 2.405 -2.956 -12.555 1.00 98.00 77 ALA A CA 1
ATOM 632 C C . ALA A 1 77 ? 1.860 -2.517 -13.922 1.00 98.00 77 ALA A C 1
ATOM 634 O O . ALA A 1 77 ? 1.915 -1.335 -14.247 1.00 98.00 77 ALA A O 1
ATOM 635 N N . LYS A 1 78 ? 1.261 -3.436 -14.688 1.00 98.00 78 LYS A N 1
ATOM 636 C CA . LYS A 1 78 ? 0.640 -3.120 -15.984 1.00 98.00 78 LYS A CA 1
ATOM 637 C C . LYS A 1 78 ? -0.492 -2.119 -15.811 1.00 98.00 78 LYS A C 1
ATOM 639 O O . LYS A 1 78 ? -0.508 -1.065 -16.434 1.00 98.00 78 LYS A O 1
ATOM 644 N N . ARG A 1 79 ? -1.393 -2.405 -14.869 1.00 98.31 79 ARG A N 1
ATOM 645 C CA . ARG A 1 79 ? -2.590 -1.597 -14.634 1.00 98.31 79 ARG A CA 1
ATOM 646 C C . ARG A 1 79 ? -2.287 -0.186 -14.131 1.00 98.31 79 ARG A C 1
ATOM 648 O O . ARG A 1 79 ? -3.035 0.731 -14.469 1.00 98.31 79 ARG A O 1
ATOM 655 N N . TRP A 1 80 ? -1.264 -0.013 -13.294 1.00 98.00 80 TRP A N 1
ATOM 656 C CA . TRP A 1 80 ? -1.026 1.246 -12.572 1.00 98.00 80 TRP A CA 1
ATOM 657 C C . TRP A 1 80 ? 0.266 1.972 -12.957 1.00 98.00 80 TRP A C 1
ATOM 659 O O . TRP A 1 80 ? 0.557 3.020 -12.377 1.00 98.00 80 TRP A O 1
ATOM 669 N N . ARG A 1 81 ? 1.055 1.431 -13.894 1.00 96.75 81 ARG A N 1
ATOM 670 C CA . ARG A 1 81 ? 2.359 1.996 -14.255 1.00 96.75 81 ARG A CA 1
ATOM 671 C C . ARG A 1 81 ? 2.735 1.834 -15.724 1.00 96.75 81 ARG A C 1
ATOM 673 O O . ARG A 1 81 ? 3.082 2.826 -16.350 1.00 96.75 81 ARG A O 1
ATOM 680 N N . ASP A 1 82 ? 2.733 0.600 -16.220 1.00 97.00 82 ASP A N 1
ATOM 681 C CA . ASP A 1 82 ? 3.452 0.241 -17.449 1.00 97.00 82 ASP A CA 1
ATOM 682 C C . ASP A 1 82 ? 2.551 0.178 -18.697 1.00 97.00 82 ASP A C 1
ATOM 684 O O . ASP A 1 82 ? 3.068 0.266 -19.803 1.00 97.00 82 ASP A O 1
ATOM 688 N N . GLY A 1 83 ? 1.229 0.046 -18.536 1.00 97.38 83 GLY A N 1
ATOM 689 C CA . GLY A 1 83 ? 0.312 -0.250 -19.643 1.00 97.38 83 GLY A CA 1
ATOM 690 C C . GLY A 1 83 ? 0.184 -1.754 -19.917 1.00 97.38 83 GLY A C 1
ATOM 691 O O . GLY A 1 83 ? 0.901 -2.578 -19.340 1.00 97.38 83 GLY A O 1
ATOM 692 N N . TRP A 1 84 ? -0.792 -2.129 -20.747 1.00 97.69 84 TRP A N 1
ATOM 693 C CA . TRP A 1 84 ? -1.014 -3.518 -21.162 1.00 97.69 84 TRP A CA 1
ATOM 694 C C . TRP A 1 84 ? -0.129 -3.894 -22.355 1.00 97.69 84 TRP A C 1
ATOM 696 O O . TRP A 1 84 ? 0.123 -3.072 -23.228 1.00 97.69 84 TRP A O 1
ATOM 706 N N . ASP A 1 85 ? 0.296 -5.160 -22.419 1.00 95.62 85 ASP A N 1
ATOM 707 C CA . ASP A 1 85 ? 1.216 -5.656 -23.460 1.00 95.62 85 ASP A CA 1
ATOM 708 C C . ASP A 1 85 ? 0.635 -5.593 -24.885 1.00 95.62 85 ASP A C 1
ATOM 710 O O . ASP A 1 85 ? 1.376 -5.730 -25.854 1.00 95.62 85 ASP A O 1
ATOM 714 N N . ASP A 1 86 ? -0.683 -5.440 -25.019 1.00 96.69 86 ASP A N 1
ATOM 715 C CA . ASP A 1 86 ? -1.379 -5.350 -26.304 1.00 96.69 86 ASP A CA 1
ATOM 716 C C . ASP A 1 86 ? -1.401 -3.930 -26.897 1.00 96.69 86 ASP A C 1
ATOM 718 O O . ASP A 1 86 ? -1.966 -3.734 -27.972 1.00 96.69 86 ASP A O 1
ATOM 722 N N . GLY A 1 87 ? -0.803 -2.950 -26.210 1.00 96.06 87 GLY A N 1
ATOM 723 C CA . GLY A 1 87 ? -0.751 -1.553 -26.646 1.00 96.06 87 GLY A CA 1
ATOM 724 C C . GLY A 1 87 ? -2.078 -0.804 -26.511 1.00 96.06 87 GLY A C 1
ATOM 725 O O . GLY A 1 87 ? -2.219 0.307 -27.006 1.00 96.06 87 GLY A O 1
ATOM 726 N N . SER A 1 88 ? -3.078 -1.362 -25.819 1.00 96.62 88 SER A N 1
ATOM 727 C CA . SER A 1 88 ? -4.394 -0.716 -25.644 1.00 96.62 88 SER A CA 1
ATOM 728 C C . SER A 1 88 ? -4.367 0.596 -24.842 1.00 96.62 88 SER A C 1
ATOM 730 O O . SER A 1 88 ? -5.393 1.266 -24.724 1.00 96.62 88 SER A O 1
ATOM 732 N N . CYS A 1 89 ? -3.222 0.942 -24.252 1.00 94.69 89 CYS A N 1
ATOM 733 C CA . CYS A 1 89 ? -2.995 2.159 -23.470 1.00 94.69 89 CYS A CA 1
ATOM 734 C C . CYS A 1 89 ? -1.945 3.091 -24.097 1.00 94.69 89 CYS A C 1
ATOM 736 O O . CYS A 1 89 ? -1.530 4.035 -23.421 1.00 94.69 89 CYS A O 1
ATOM 738 N N . ASP A 1 90 ? -1.516 2.807 -25.330 1.00 87.25 90 ASP A N 1
ATOM 739 C CA . ASP A 1 90 ? -0.612 3.658 -26.109 1.00 87.25 90 ASP A CA 1
ATOM 740 C C . ASP A 1 90 ? -1.362 4.800 -26.819 1.00 87.25 90 ASP A C 1
ATOM 742 O O . ASP A 1 90 ? -2.533 4.602 -27.229 1.00 87.25 90 ASP A O 1
#